Protein AF-A0A497A026-F1 (afdb_monomer_lite)

Foldseek 3Di:
DPDFPEEAEQAFPDHPCLPDDDDDDDDDPVFPPDNRRDDDPVVVVVVCVVVVVVVGRYHYDYPSVVCVVDVPDDPVVVVVVD

Sequence (82 aa):
MPKADLVLLHAPSVYDFRKESILYGPVSDLVPSTTVFEMYPIGLTTIAEYLERHGFRVRIVNLALRMLRDPRFDAEKCIRRL

Secondary structure (DSSP, 8-state):
-PPPSEEEEE--SSTTTTT---------TTS-S-TT-----HHHHHHHHHHHHTT--EEEEEHHHHHHH-TT--HHHHHTT-

Structure (mmCIF, N/CA/C/O backbone):
data_AF-A0A497A026-F1
#
_entry.id   AF-A0A497A026-F1
#
loop_
_atom_site.group_PDB
_atom_site.id
_atom_site.type_symbol
_atom_site.label_atom_id
_atom_site.label_alt_id
_atom_site.label_comp_id
_atom_site.label_asym_id
_atom_site.label_entity_id
_atom_site.label_seq_id
_atom_site.pdbx_PDB_ins_code
_atom_site.Cartn_x
_atom_site.Cartn_y
_atom_site.Cartn_z
_atom_site.occupancy
_atom_site.B_iso_or_equiv
_atom_site.auth_seq_id
_atom_site.auth_comp_id
_atom_site.auth_asym_id
_atom_site.auth_atom_id
_atom_site.pdbx_PDB_model_num
ATOM 1 N N . MET A 1 1 ? -14.084 -9.996 6.044 1.00 55.28 1 MET A N 1
ATOM 2 C CA . MET A 1 1 ? -12.990 -9.185 6.627 1.00 55.28 1 MET A CA 1
ATOM 3 C C . MET A 1 1 ? -13.621 -8.161 7.557 1.00 55.28 1 MET A C 1
ATOM 5 O O . MET A 1 1 ? -14.704 -7.702 7.209 1.00 55.28 1 MET A O 1
ATOM 9 N N . PRO A 1 2 ? -13.033 -7.834 8.721 1.00 65.44 2 PRO A N 1
ATOM 10 C CA . PRO A 1 2 ? -13.546 -6.735 9.536 1.00 65.44 2 PRO A CA 1
ATOM 11 C C . PRO A 1 2 ? -13.512 -5.440 8.712 1.00 65.44 2 PRO A C 1
ATOM 13 O O . PRO A 1 2 ? -12.543 -5.190 7.994 1.00 65.44 2 PRO A O 1
ATOM 16 N N . LYS A 1 3 ? -14.600 -4.669 8.766 1.00 84.56 3 LYS A N 1
ATOM 17 C CA . LYS A 1 3 ? -14.752 -3.405 8.036 1.00 84.56 3 LYS A CA 1
ATOM 18 C C . LYS A 1 3 ? -13.787 -2.379 8.637 1.00 84.56 3 LYS A C 1
ATOM 20 O O . LYS A 1 3 ? -13.882 -2.111 9.831 1.00 84.56 3 LYS A O 1
ATOM 25 N N . ALA A 1 4 ? -12.849 -1.871 7.842 1.00 94.19 4 ALA A N 1
ATOM 26 C CA . ALA A 1 4 ? -12.007 -0.745 8.238 1.00 94.19 4 ALA A CA 1
ATOM 27 C C . ALA A 1 4 ? -12.787 0.561 8.044 1.00 94.19 4 ALA A C 1
ATOM 29 O O . ALA A 1 4 ? -13.632 0.646 7.150 1.00 94.19 4 ALA A O 1
ATOM 30 N N . ASP A 1 5 ? -12.501 1.561 8.871 1.00 96.19 5 ASP A N 1
ATOM 31 C CA . ASP A 1 5 ? -13.085 2.898 8.747 1.00 96.19 5 ASP A CA 1
ATOM 32 C C . ASP A 1 5 ? -12.228 3.777 7.811 1.00 96.19 5 ASP A C 1
ATOM 34 O O . ASP A 1 5 ? -12.756 4.642 7.117 1.00 96.19 5 ASP A O 1
ATOM 38 N N . LEU A 1 6 ? -10.917 3.497 7.724 1.00 96.69 6 LEU A N 1
ATOM 39 C CA . LEU A 1 6 ? -9.990 4.104 6.764 1.00 96.69 6 LEU A CA 1
ATOM 40 C C . LEU A 1 6 ? -8.964 3.082 6.259 1.00 96.69 6 LEU A C 1
ATOM 42 O O . LEU A 1 6 ? -8.392 2.313 7.034 1.00 96.69 6 LEU A O 1
ATOM 46 N N . VAL A 1 7 ? -8.673 3.121 4.958 1.00 97.12 7 VAL A N 1
ATOM 47 C CA . VAL A 1 7 ? -7.595 2.337 4.349 1.00 97.12 7 VAL A CA 1
ATOM 48 C C . VAL A 1 7 ? -6.555 3.269 3.735 1.00 97.12 7 VAL A C 1
ATOM 50 O O . VAL A 1 7 ? -6.868 4.065 2.856 1.00 97.12 7 VAL A O 1
ATOM 53 N N . LEU A 1 8 ? -5.307 3.146 4.182 1.00 96.94 8 LEU A N 1
ATOM 54 C CA . LEU A 1 8 ? -4.157 3.883 3.668 1.00 96.94 8 LEU A CA 1
ATOM 55 C C . LEU A 1 8 ? -3.412 3.008 2.655 1.00 96.94 8 LEU A C 1
ATOM 57 O O . LEU A 1 8 ? -2.860 1.960 3.003 1.00 96.94 8 LEU A O 1
ATOM 61 N N . LEU A 1 9 ? -3.408 3.420 1.390 1.00 95.62 9 LEU A N 1
ATOM 62 C CA . LEU A 1 9 ? -2.712 2.705 0.324 1.00 95.62 9 LEU A CA 1
ATOM 63 C C . LEU A 1 9 ? -1.277 3.222 0.209 1.00 95.62 9 LEU A C 1
ATOM 65 O O . LEU A 1 9 ? -1.064 4.384 -0.123 1.00 95.62 9 LEU A O 1
ATOM 69 N N . HIS A 1 10 ? -0.297 2.350 0.441 1.00 94.19 10 HIS A N 1
ATOM 70 C CA . HIS A 1 10 ? 1.092 2.628 0.075 1.00 94.19 10 HIS A CA 1
ATOM 71 C C . HIS A 1 10 ? 1.309 2.173 -1.370 1.00 94.19 10 HIS A C 1
ATOM 73 O O . HIS A 1 10 ? 1.428 0.975 -1.653 1.00 94.19 10 HIS A O 1
ATOM 79 N N . ALA A 1 11 ? 1.209 3.129 -2.289 1.00 92.00 11 ALA A N 1
ATOM 80 C CA . ALA A 1 11 ? 1.286 2.920 -3.728 1.00 92.00 11 ALA A CA 1
ATOM 81 C C . ALA A 1 11 ? 2.734 3.047 -4.234 1.00 92.00 11 ALA A C 1
ATOM 83 O O . ALA A 1 11 ? 3.527 3.768 -3.630 1.00 92.00 11 ALA A O 1
ATOM 84 N N . PRO A 1 12 ? 3.091 2.376 -5.343 1.00 88.50 12 PRO A N 1
ATOM 85 C CA . PRO A 1 12 ? 4.362 2.643 -6.011 1.00 88.50 12 PRO A CA 1
ATOM 86 C C . PRO A 1 12 ? 4.370 4.061 -6.600 1.00 88.50 12 PRO A C 1
ATOM 88 O O . PRO A 1 12 ? 3.313 4.614 -6.912 1.00 88.50 12 PRO A O 1
ATOM 91 N N . SER A 1 13 ? 5.558 4.628 -6.816 1.00 82.31 13 SER A N 1
ATOM 92 C CA . SER A 1 13 ? 5.704 5.934 -7.481 1.00 82.31 13 SER A CA 1
ATOM 93 C C . SER A 1 13 ? 5.246 5.914 -8.943 1.00 82.31 13 SER A C 1
ATOM 95 O O . SER A 1 13 ? 4.748 6.915 -9.453 1.00 82.31 13 SER A O 1
ATOM 97 N N . VAL A 1 14 ? 5.374 4.761 -9.603 1.00 84.94 14 VAL A N 1
ATOM 98 C CA . VAL A 1 14 ? 4.817 4.488 -10.927 1.00 84.94 14 VAL A CA 1
ATOM 99 C C . VAL A 1 14 ? 3.766 3.404 -10.810 1.00 84.94 14 VAL A C 1
ATOM 101 O O . VAL A 1 14 ? 4.048 2.282 -10.381 1.00 84.94 14 VAL A O 1
ATOM 104 N N . TYR A 1 15 ? 2.547 3.738 -11.227 1.00 86.75 15 TYR A N 1
ATOM 105 C CA . TYR A 1 15 ? 1.466 2.772 -11.262 1.00 86.75 15 TYR A CA 1
ATOM 106 C C . TYR A 1 15 ? 1.783 1.640 -12.243 1.00 86.75 15 TYR A C 1
ATOM 108 O O . TYR A 1 15 ? 2.031 1.872 -13.421 1.00 86.75 15 TYR A O 1
ATOM 116 N N . ASP A 1 16 ? 1.755 0.415 -11.719 1.00 87.31 16 ASP A N 1
ATOM 117 C CA . ASP A 1 16 ? 2.001 -0.828 -12.448 1.00 87.31 16 ASP A CA 1
ATOM 118 C C . ASP A 1 16 ? 3.285 -0.809 -13.299 1.00 87.31 16 ASP A C 1
ATOM 120 O O . ASP A 1 16 ? 3.276 -1.112 -14.492 1.00 87.31 16 ASP A O 1
ATOM 124 N N . PHE A 1 17 ? 4.413 -0.522 -12.638 1.00 86.12 17 PHE A N 1
ATOM 125 C CA . PHE A 1 17 ? 5.793 -0.568 -13.160 1.00 86.12 17 PHE A CA 1
ATOM 126 C C . PHE A 1 17 ? 6.199 -1.887 -13.855 1.00 86.12 17 PHE A C 1
ATOM 128 O O . PHE A 1 17 ? 7.318 -2.020 -14.338 1.00 86.12 17 PHE A O 1
ATOM 135 N N . ARG A 1 18 ? 5.316 -2.891 -13.868 1.00 86.56 18 ARG A N 1
ATOM 136 C CA . ARG A 1 18 ? 5.503 -4.188 -14.527 1.00 86.56 18 ARG A CA 1
ATOM 137 C C . ARG A 1 18 ? 5.065 -4.170 -15.995 1.00 86.56 18 ARG A C 1
ATOM 139 O O . ARG A 1 18 ? 5.446 -5.073 -16.730 1.00 86.56 18 ARG A O 1
ATOM 146 N N . LYS A 1 19 ? 4.229 -3.205 -16.405 1.00 84.94 19 LYS A N 1
ATOM 147 C CA . LYS A 1 19 ? 3.656 -3.143 -17.762 1.00 84.94 19 LYS A CA 1
ATOM 148 C C . LYS A 1 19 ? 4.571 -2.459 -18.769 1.00 84.94 19 LYS A C 1
ATOM 150 O O . LYS A 1 19 ? 4.670 -2.918 -19.898 1.00 84.94 19 LYS A O 1
ATOM 155 N N . GLU A 1 20 ? 5.243 -1.394 -18.351 1.00 75.12 20 GLU A N 1
ATOM 156 C CA . GLU A 1 20 ? 6.036 -0.545 -19.235 1.00 75.12 20 GLU A CA 1
ATOM 157 C C . GLU A 1 20 ? 7.496 -0.524 -18.785 1.00 75.12 20 GLU A C 1
ATOM 159 O O . GLU A 1 20 ? 7.799 -0.310 -17.610 1.00 75.12 20 GLU A O 1
ATOM 164 N N . SER A 1 21 ? 8.414 -0.710 -19.734 1.00 67.69 21 SER A N 1
ATOM 165 C CA . SER A 1 21 ? 9.839 -0.465 -19.495 1.00 67.69 21 SER A CA 1
ATOM 166 C C . SER A 1 21 ? 10.090 1.036 -19.581 1.00 67.69 21 SER A C 1
ATOM 168 O O . SER A 1 21 ? 10.264 1.585 -20.666 1.00 67.69 21 SER A O 1
ATOM 170 N N . ILE A 1 22 ? 10.064 1.715 -18.437 1.00 70.44 22 ILE A N 1
ATOM 171 C CA . ILE A 1 22 ? 10.272 3.162 -18.373 1.00 70.44 22 ILE A CA 1
ATOM 172 C C . ILE A 1 22 ? 11.766 3.441 -18.202 1.00 70.44 22 ILE A C 1
ATOM 174 O O . ILE A 1 22 ? 12.390 2.975 -17.248 1.00 70.44 22 ILE A O 1
ATOM 178 N N . LEU A 1 23 ? 12.342 4.227 -1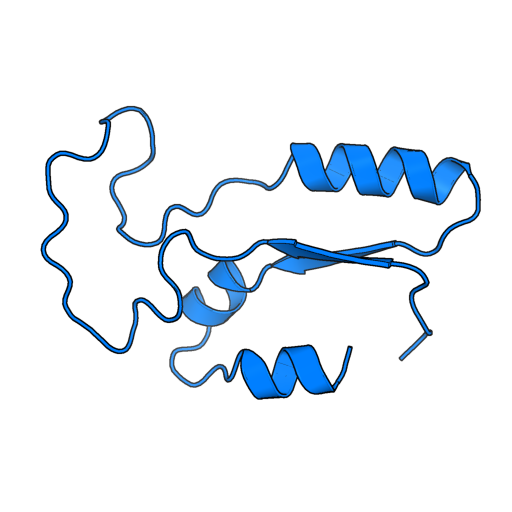9.117 1.00 68.06 23 LEU A N 1
ATOM 179 C CA . LEU A 1 23 ? 13.651 4.833 -18.897 1.00 68.06 23 LEU A CA 1
ATOM 180 C C . LEU A 1 23 ? 13.462 6.028 -17.965 1.00 68.06 23 LEU A C 1
ATOM 182 O O . LEU A 1 23 ? 12.989 7.088 -18.371 1.00 68.06 23 LEU A O 1
ATOM 186 N N . TYR A 1 24 ? 13.805 5.839 -16.698 1.00 66.31 24 TYR A N 1
ATOM 187 C CA . TYR A 1 24 ? 13.775 6.916 -15.723 1.00 66.31 24 TYR A CA 1
ATOM 188 C C . TYR A 1 24 ? 14.934 7.874 -16.010 1.00 66.31 24 TYR A C 1
ATOM 190 O O . TYR A 1 24 ? 16.071 7.445 -16.206 1.00 66.31 24 TYR A O 1
ATOM 198 N N . GLY A 1 25 ? 14.635 9.176 -16.054 1.00 67.31 25 GLY A N 1
ATOM 199 C CA . GLY A 1 25 ? 15.661 10.219 -16.022 1.00 67.31 25 GLY A CA 1
ATOM 200 C C . GLY A 1 25 ? 16.444 10.180 -14.701 1.00 67.31 25 GLY A C 1
ATOM 201 O O . GLY A 1 25 ? 16.207 9.294 -13.880 1.00 67.31 25 GLY A O 1
ATOM 202 N N . PRO A 1 26 ? 17.358 11.130 -14.452 1.00 64.56 26 PRO A N 1
ATOM 203 C CA . PRO A 1 26 ? 18.117 11.160 -13.206 1.00 64.56 26 PRO A CA 1
ATOM 204 C C . PRO A 1 26 ? 17.164 11.219 -12.004 1.00 64.56 26 PRO A C 1
ATOM 206 O O . PRO A 1 26 ? 16.525 12.236 -11.733 1.0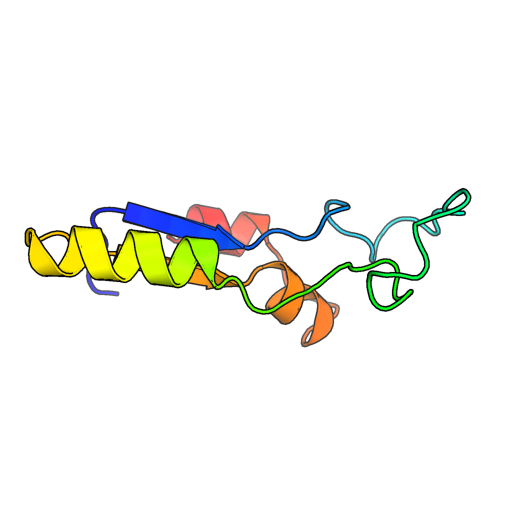0 64.56 26 PRO A O 1
ATOM 209 N N . VAL A 1 27 ? 17.049 10.093 -11.309 1.00 63.09 27 VAL A N 1
ATOM 210 C CA . VAL A 1 27 ? 16.341 9.946 -10.041 1.00 63.09 27 VAL A CA 1
ATOM 211 C C . VAL A 1 27 ? 17.374 10.053 -8.929 1.00 63.09 27 VAL A C 1
ATOM 213 O O . VAL A 1 27 ? 18.455 9.489 -9.038 1.00 63.09 27 VAL A O 1
ATOM 216 N N . SER A 1 28 ? 17.065 10.840 -7.898 1.00 56.78 28 SER A N 1
ATOM 217 C CA . SER A 1 28 ? 18.001 11.163 -6.815 1.00 56.78 28 SER A CA 1
ATOM 218 C C . SER A 1 28 ? 18.631 9.906 -6.197 1.00 56.78 28 SER A C 1
ATOM 220 O O . SER 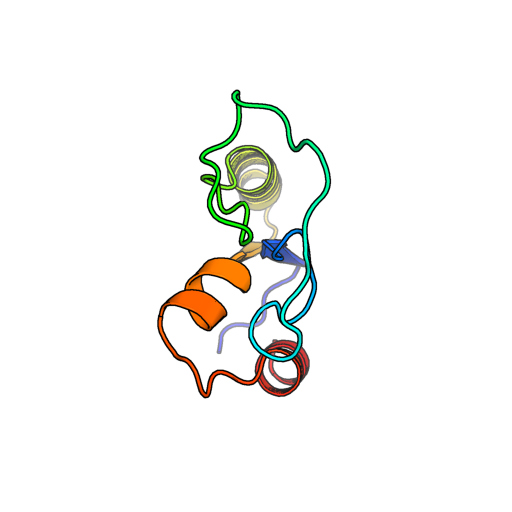A 1 28 ? 17.905 9.015 -5.760 1.00 56.78 28 SER A O 1
ATOM 222 N N . ASP A 1 29 ? 19.965 9.891 -6.079 1.00 53.84 29 ASP A N 1
ATOM 223 C CA . ASP A 1 29 ? 20.765 8.810 -5.467 1.00 53.84 29 ASP A CA 1
ATOM 224 C C . ASP A 1 29 ? 20.403 8.515 -3.996 1.00 53.84 29 ASP A C 1
ATOM 226 O O . ASP A 1 29 ? 20.840 7.517 -3.425 1.00 53.84 29 ASP A O 1
ATOM 230 N N . LEU A 1 30 ? 19.616 9.390 -3.357 1.00 56.03 30 LEU A N 1
ATOM 231 C CA . LEU A 1 30 ? 19.208 9.273 -1.954 1.00 56.03 30 LEU A CA 1
ATOM 232 C C . LEU A 1 30 ? 18.052 8.292 -1.726 1.00 56.03 30 LEU A C 1
ATOM 234 O O . LEU A 1 30 ? 17.739 7.986 -0.575 1.00 56.03 30 LEU A O 1
ATOM 238 N N . VAL A 1 31 ? 17.413 7.793 -2.787 1.00 56.25 31 VAL A N 1
ATOM 239 C CA . VAL A 1 31 ? 16.379 6.760 -2.682 1.00 56.25 31 VAL A CA 1
ATOM 240 C C . VAL A 1 31 ? 16.868 5.531 -3.443 1.00 56.25 31 VAL A C 1
ATOM 242 O O . VAL A 1 31 ? 17.274 5.688 -4.594 1.00 56.25 31 VAL A O 1
ATOM 245 N N . PRO A 1 32 ? 16.876 4.322 -2.838 1.00 54.75 32 PRO A N 1
ATOM 246 C CA . PRO A 1 32 ? 17.417 3.131 -3.483 1.00 54.75 32 PRO A CA 1
ATOM 247 C C . PRO A 1 32 ? 16.861 2.993 -4.901 1.00 54.75 32 PRO A C 1
ATOM 249 O O . PRO A 1 32 ? 15.650 2.927 -5.109 1.00 54.75 32 PRO A O 1
ATOM 252 N N . SER A 1 33 ? 17.783 2.976 -5.862 1.00 46.03 33 SER A N 1
ATOM 253 C CA . SER A 1 33 ? 17.606 3.212 -7.301 1.00 46.03 33 SER A CA 1
ATOM 254 C C . SER A 1 33 ? 16.842 2.113 -8.051 1.00 46.03 33 SER A C 1
ATOM 256 O O . SER A 1 33 ? 16.886 2.027 -9.278 1.00 46.03 33 SER A O 1
ATOM 258 N N . THR A 1 34 ? 16.088 1.279 -7.334 1.00 56.97 34 THR A N 1
ATOM 259 C CA . THR A 1 34 ? 15.055 0.459 -7.960 1.00 56.97 34 THR A CA 1
ATOM 260 C C . THR A 1 34 ? 13.895 1.358 -8.372 1.00 56.97 34 THR A C 1
ATOM 262 O O . THR A 1 34 ? 13.392 2.153 -7.580 1.00 56.97 34 THR A O 1
ATOM 265 N N . THR A 1 35 ? 13.421 1.177 -9.598 1.00 53.34 35 THR A N 1
ATOM 266 C CA . THR A 1 35 ? 12.348 1.957 -10.238 1.00 53.34 35 THR A CA 1
ATOM 267 C C . THR A 1 35 ? 11.004 1.917 -9.504 1.00 53.34 35 THR A C 1
ATOM 269 O O . THR A 1 35 ? 10.084 2.664 -9.830 1.00 53.34 35 THR A O 1
ATOM 272 N N . VAL A 1 36 ? 10.893 1.053 -8.497 1.00 59.69 36 VAL A N 1
ATOM 273 C CA . VAL A 1 36 ? 9.674 0.802 -7.733 1.00 59.69 36 VAL A CA 1
ATOM 274 C C . VAL A 1 36 ? 9.543 1.717 -6.508 1.00 59.69 36 VAL A C 1
ATOM 276 O O . VAL A 1 36 ? 8.435 1.842 -5.990 1.00 59.69 36 VAL A O 1
ATOM 279 N N . PHE A 1 37 ? 10.623 2.402 -6.091 1.00 60.59 37 PHE A N 1
ATOM 280 C CA . PHE A 1 37 ? 10.648 3.383 -4.991 1.00 60.59 37 PHE A CA 1
ATOM 281 C C . PHE A 1 37 ? 9.766 2.984 -3.795 1.00 60.59 37 PHE A C 1
ATOM 283 O O . PHE A 1 37 ? 8.803 3.666 -3.447 1.00 60.59 37 PHE A O 1
ATOM 290 N N . GLU A 1 38 ? 10.086 1.850 -3.171 1.00 67.69 38 GLU A N 1
ATOM 291 C CA . GLU A 1 38 ? 9.368 1.351 -1.999 1.00 67.69 38 GLU A CA 1
ATOM 292 C C . GLU A 1 38 ? 10.222 1.591 -0.750 1.00 67.69 38 GLU A C 1
ATOM 294 O O . GLU A 1 38 ? 11.300 1.025 -0.591 1.00 67.69 38 GLU A O 1
ATOM 299 N N . MET A 1 39 ? 9.758 2.491 0.115 1.00 76.38 39 MET A N 1
ATOM 300 C CA . MET A 1 39 ? 10.316 2.712 1.449 1.00 76.38 39 MET A CA 1
ATOM 301 C C . MET A 1 39 ? 9.278 2.333 2.500 1.00 76.38 39 MET A C 1
ATOM 303 O O . MET A 1 39 ? 8.077 2.358 2.228 1.00 76.38 39 MET A O 1
ATOM 307 N N . TYR A 1 40 ? 9.731 2.054 3.724 1.00 80.75 40 TYR A N 1
ATOM 308 C CA . TYR A 1 40 ? 8.837 1.853 4.863 1.00 80.75 40 TYR A CA 1
ATOM 309 C C . TYR A 1 40 ? 7.877 3.048 4.997 1.00 80.75 40 TYR A C 1
ATOM 311 O O . TYR A 1 40 ? 8.347 4.184 5.117 1.00 80.75 40 TYR A O 1
ATOM 319 N N . PRO A 1 41 ? 6.546 2.837 4.996 1.00 89.25 41 PRO A N 1
ATOM 320 C CA . PRO A 1 41 ? 5.575 3.927 4.972 1.00 89.25 41 PRO A CA 1
ATOM 321 C C . PRO A 1 41 ? 5.389 4.543 6.366 1.00 89.25 41 PRO A C 1
ATOM 323 O O . PRO A 1 41 ? 4.284 4.549 6.908 1.00 89.25 41 PRO A O 1
ATOM 326 N N . ILE A 1 42 ? 6.470 5.062 6.957 1.00 92.12 42 ILE A N 1
ATOM 327 C CA . ILE A 1 42 ? 6.490 5.535 8.347 1.00 92.12 42 ILE A CA 1
ATOM 328 C C . ILE A 1 42 ? 5.473 6.660 8.591 1.00 92.12 42 ILE A C 1
ATOM 330 O O . ILE A 1 42 ? 4.808 6.693 9.622 1.00 92.12 42 ILE A O 1
ATOM 334 N N . GLY A 1 43 ? 5.262 7.530 7.599 1.00 93.75 43 GLY A N 1
ATOM 335 C CA . GLY A 1 43 ? 4.211 8.546 7.654 1.00 93.75 43 GLY A CA 1
ATOM 336 C C . GLY A 1 43 ? 2.810 7.937 7.768 1.00 93.75 43 GLY A C 1
ATOM 337 O O . GLY A 1 43 ? 2.014 8.386 8.588 1.00 93.75 43 GLY A O 1
ATOM 338 N N . LEU A 1 44 ? 2.518 6.870 7.013 1.00 96.38 44 LEU A N 1
ATOM 339 C CA . LEU A 1 44 ? 1.228 6.178 7.104 1.00 96.38 44 LEU A CA 1
ATOM 340 C C . LEU A 1 44 ? 1.076 5.438 8.431 1.00 96.38 44 LEU A C 1
ATOM 342 O O . LEU A 1 44 ? -0.025 5.420 8.974 1.00 96.38 44 LEU A O 1
ATOM 346 N N . THR A 1 45 ? 2.153 4.853 8.971 1.00 95.50 45 THR A N 1
ATOM 347 C CA . THR A 1 45 ? 2.096 4.217 10.296 1.00 95.50 45 THR A CA 1
ATOM 348 C C . THR A 1 45 ? 1.802 5.233 11.391 1.00 95.50 45 THR A C 1
ATOM 350 O O . THR A 1 45 ? 0.975 4.948 12.247 1.00 95.50 45 THR A O 1
ATOM 353 N N . THR A 1 46 ? 2.379 6.437 11.325 1.00 97.69 46 THR A N 1
ATOM 354 C CA . THR A 1 46 ? 2.081 7.515 12.282 1.00 97.69 46 THR A CA 1
ATOM 355 C C . THR A 1 46 ? 0.630 7.988 12.177 1.00 97.69 46 THR A C 1
ATOM 357 O O . THR A 1 46 ? -0.024 8.194 13.195 1.00 97.69 46 THR A O 1
ATOM 360 N N . ILE A 1 47 ? 0.093 8.124 10.958 1.00 97.94 47 ILE A N 1
ATOM 361 C CA . ILE A 1 47 ? -1.319 8.489 10.748 1.00 97.94 47 ILE A CA 1
ATOM 362 C C . ILE A 1 47 ? -2.253 7.400 11.290 1.00 97.94 47 ILE A C 1
ATOM 364 O O . ILE A 1 47 ? -3.227 7.714 11.972 1.00 97.94 47 ILE A O 1
ATOM 368 N N . ALA A 1 48 ? -1.967 6.129 10.987 1.00 97.38 48 ALA A N 1
ATOM 369 C CA . ALA A 1 48 ? -2.765 5.005 11.465 1.00 97.38 48 ALA A CA 1
ATOM 370 C C . ALA A 1 48 ? -2.779 4.949 12.994 1.00 97.38 48 ALA A C 1
ATOM 372 O O . ALA A 1 48 ? -3.852 4.891 13.581 1.00 97.38 48 ALA A O 1
ATOM 373 N N . GLU A 1 49 ? -1.610 5.067 13.621 1.00 97.75 49 GLU A N 1
ATOM 374 C CA . GLU A 1 49 ? -1.452 5.058 15.075 1.00 97.75 49 GLU A CA 1
ATOM 375 C C . GLU A 1 49 ? -2.259 6.176 15.747 1.00 97.75 49 GLU A C 1
ATOM 377 O O . GLU A 1 49 ? -3.030 5.919 16.677 1.00 97.75 49 GLU A O 1
ATOM 382 N N . TYR A 1 50 ? -2.163 7.400 15.218 1.00 98.44 50 TYR A N 1
ATOM 383 C CA . TYR A 1 50 ? -2.928 8.531 15.728 1.00 98.44 50 TYR A CA 1
ATOM 384 C C . TYR A 1 50 ? -4.435 8.265 15.645 1.00 98.44 50 TYR A C 1
ATOM 386 O O . TYR A 1 50 ? -5.155 8.471 16.619 1.00 98.44 50 TYR A O 1
ATOM 394 N N . LEU A 1 51 ? -4.934 7.790 14.505 1.00 98.12 51 LEU A N 1
ATOM 395 C CA . LEU A 1 51 ? -6.364 7.552 14.300 1.00 98.12 51 LEU A CA 1
ATOM 396 C C . LEU A 1 51 ? -6.892 6.360 15.112 1.00 98.12 51 LEU A C 1
ATOM 398 O O . LEU A 1 51 ? -8.002 6.431 15.643 1.00 98.12 51 LEU A O 1
ATOM 402 N N . GLU A 1 52 ? -6.097 5.301 15.271 1.00 97.31 52 GLU A N 1
ATOM 403 C CA . GLU A 1 52 ? -6.430 4.152 16.121 1.00 97.31 52 GLU A CA 1
ATOM 404 C C . GLU A 1 52 ? -6.589 4.566 17.587 1.00 97.31 52 GLU A C 1
ATOM 406 O O . GLU A 1 52 ? -7.558 4.162 18.236 1.00 97.31 52 GLU A O 1
ATOM 411 N N . ARG A 1 53 ? -5.729 5.466 18.093 1.00 98.06 53 ARG A N 1
ATOM 412 C CA . ARG A 1 53 ? -5.899 6.070 19.431 1.00 98.06 53 ARG A CA 1
ATOM 413 C C . ARG A 1 53 ? -7.211 6.841 19.594 1.00 98.06 53 ARG A C 1
ATOM 415 O O . ARG A 1 53 ? -7.685 6.986 20.717 1.00 98.06 53 ARG A O 1
ATOM 422 N N . HIS A 1 54 ? -7.796 7.322 18.499 1.00 98.00 54 HIS A N 1
ATOM 423 C CA . HIS A 1 54 ? -9.063 8.060 18.486 1.00 98.00 54 HIS A CA 1
ATOM 424 C C . HIS A 1 54 ? -10.258 7.180 18.079 1.00 98.00 54 HIS A C 1
ATOM 426 O O . HIS A 1 54 ? -11.323 7.696 17.743 1.00 98.00 54 HIS A O 1
ATOM 432 N N . GLY A 1 55 ? -10.106 5.852 18.135 1.00 97.50 55 GLY A N 1
ATOM 433 C CA . GLY A 1 55 ? -11.204 4.899 17.968 1.00 97.50 55 GLY A CA 1
ATOM 434 C C . GLY A 1 55 ? -11.527 4.515 16.522 1.00 9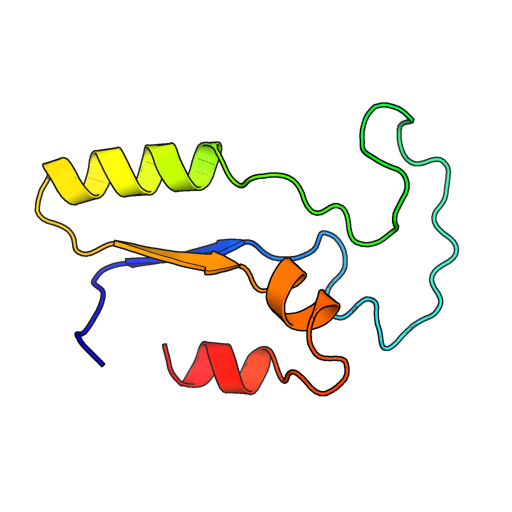7.50 55 GLY A C 1
ATOM 435 O O . GLY A 1 55 ? -12.516 3.816 16.300 1.00 97.50 55 GLY A O 1
ATOM 436 N N . PHE A 1 56 ? -10.717 4.923 15.542 1.00 97.88 56 PHE A N 1
ATOM 437 C CA . PHE A 1 56 ? -10.885 4.506 14.147 1.00 97.88 56 PHE A CA 1
ATOM 438 C C . PHE A 1 56 ? -10.150 3.196 13.861 1.00 97.88 56 PHE A C 1
ATOM 440 O O . PHE A 1 56 ? -8.999 3.019 14.251 1.00 97.88 56 PHE A O 1
ATOM 447 N N . ARG A 1 57 ? -10.765 2.286 13.099 1.00 96.69 57 ARG A N 1
ATOM 448 C CA . ARG A 1 57 ? -10.077 1.090 12.588 1.00 96.69 57 ARG A CA 1
ATOM 449 C C . ARG A 1 57 ? -9.369 1.434 11.287 1.00 96.69 57 ARG A C 1
ATOM 451 O O . ARG A 1 57 ? -10.004 1.477 10.227 1.00 96.69 57 ARG A O 1
ATOM 458 N N . VAL A 1 58 ? -8.063 1.664 11.360 1.00 97.19 58 VAL A N 1
ATOM 459 C CA . VAL A 1 58 ? -7.242 1.998 10.192 1.00 97.19 58 VAL A CA 1
ATOM 460 C C . VAL A 1 58 ? -6.513 0.763 9.677 1.00 97.19 58 VAL A C 1
ATOM 462 O O . VAL A 1 58 ? -6.096 -0.107 10.434 1.00 97.19 58 VAL A O 1
ATOM 465 N N . ARG A 1 59 ? -6.360 0.656 8.357 1.00 95.88 59 ARG A N 1
ATOM 466 C CA . ARG A 1 59 ? -5.581 -0.415 7.731 1.00 95.88 59 ARG A CA 1
ATOM 467 C C . ARG A 1 59 ? -4.622 0.148 6.699 1.00 95.88 59 ARG A C 1
ATOM 469 O O . ARG A 1 59 ? -5.034 0.883 5.812 1.00 95.88 59 ARG A O 1
ATOM 476 N N . ILE A 1 60 ? -3.364 -0.280 6.743 1.00 95.88 60 ILE A N 1
ATOM 477 C CA . ILE A 1 60 ? -2.380 0.035 5.702 1.00 95.88 60 ILE A CA 1
ATOM 478 C C . ILE A 1 60 ? -2.313 -1.129 4.707 1.00 95.88 60 ILE A C 1
ATOM 480 O O . ILE A 1 60 ? -2.187 -2.295 5.094 1.00 95.88 60 ILE A O 1
ATOM 484 N N . VAL A 1 61 ? -2.403 -0.832 3.411 1.00 95.31 61 VAL A N 1
ATOM 485 C CA . VAL A 1 61 ? -2.208 -1.810 2.332 1.00 95.31 61 VAL A CA 1
ATOM 486 C C . VAL A 1 61 ? -1.044 -1.362 1.466 1.00 95.31 61 VAL A C 1
ATOM 488 O O . VAL A 1 61 ? -1.147 -0.403 0.710 1.00 95.31 61 VAL A O 1
ATOM 491 N N . ASN A 1 62 ? 0.059 -2.101 1.555 1.00 94.12 62 ASN A N 1
ATOM 492 C CA . ASN A 1 62 ? 1.225 -1.885 0.713 1.00 94.12 62 ASN A CA 1
ATOM 493 C C . ASN A 1 62 ? 1.032 -2.543 -0.657 1.00 94.12 62 ASN A C 1
ATOM 495 O O . ASN A 1 62 ? 1.197 -3.757 -0.804 1.00 94.12 62 ASN A O 1
ATOM 499 N N . LEU A 1 63 ? 0.598 -1.747 -1.635 1.00 93.50 63 LEU A N 1
ATOM 500 C CA . LEU A 1 63 ? 0.359 -2.189 -3.006 1.00 93.50 63 LEU A CA 1
ATOM 501 C C . LEU A 1 63 ? 1.676 -2.400 -3.752 1.00 93.50 63 LEU A C 1
ATOM 503 O O . LEU A 1 63 ? 1.791 -3.402 -4.455 1.00 93.50 63 LEU A O 1
ATOM 507 N N . ALA A 1 64 ? 2.668 -1.527 -3.549 1.00 91.06 64 ALA A N 1
ATOM 508 C CA . ALA A 1 64 ? 3.988 -1.649 -4.170 1.00 91.06 64 ALA A CA 1
ATOM 509 C C . ALA A 1 64 ? 4.649 -2.990 -3.816 1.00 91.06 64 ALA A C 1
ATOM 511 O O . ALA A 1 64 ? 5.000 -3.770 -4.702 1.00 91.06 64 ALA A O 1
ATOM 512 N N . LEU A 1 65 ? 4.703 -3.328 -2.524 1.00 91.25 65 LEU A N 1
ATOM 513 C CA . LEU A 1 65 ? 5.269 -4.592 -2.054 1.00 91.25 65 LEU A CA 1
ATOM 514 C C . LEU A 1 65 ? 4.493 -5.813 -2.571 1.00 91.25 65 LEU A C 1
ATOM 516 O O . LEU A 1 65 ? 5.089 -6.850 -2.854 1.00 91.25 65 LEU A O 1
ATOM 520 N N . ARG A 1 66 ? 3.164 -5.717 -2.706 1.00 93.19 66 ARG A N 1
ATOM 521 C CA . ARG A 1 66 ? 2.348 -6.802 -3.280 1.00 93.19 66 ARG A CA 1
ATOM 522 C C . ARG A 1 66 ? 2.630 -6.999 -4.768 1.00 93.19 66 ARG A C 1
ATOM 524 O O . ARG A 1 66 ? 2.765 -8.143 -5.187 1.00 93.19 66 ARG A O 1
ATOM 531 N N . MET A 1 67 ? 2.770 -5.914 -5.533 1.00 92.25 67 MET A N 1
ATOM 532 C CA . MET A 1 67 ? 3.171 -5.965 -6.944 1.00 92.25 67 MET A CA 1
ATOM 533 C C . MET A 1 67 ? 4.585 -6.538 -7.119 1.00 92.25 67 MET A C 1
ATOM 535 O O . MET A 1 67 ? 4.806 -7.305 -8.051 1.00 92.25 67 MET A O 1
ATOM 539 N N . LEU A 1 68 ? 5.520 -6.205 -6.218 1.00 88.25 68 LEU A N 1
ATOM 540 C CA . LEU A 1 68 ? 6.885 -6.750 -6.204 1.00 88.25 68 LEU A CA 1
ATOM 541 C C . LEU A 1 68 ? 6.920 -8.251 -5.892 1.00 88.25 68 LEU A C 1
ATOM 543 O O . LEU A 1 68 ? 7.690 -8.992 -6.498 1.00 88.25 68 LEU A O 1
ATOM 547 N N . ARG A 1 69 ? 6.109 -8.702 -4.928 1.00 91.19 69 ARG A N 1
ATOM 548 C CA . ARG A 1 69 ? 6.095 -10.102 -4.472 1.00 91.19 69 ARG A CA 1
ATOM 549 C C . ARG A 1 69 ? 5.354 -11.047 -5.413 1.00 91.19 69 ARG A C 1
ATOM 551 O O . ARG A 1 69 ? 5.675 -12.230 -5.434 1.00 91.19 69 ARG A O 1
ATOM 558 N N . ASP A 1 70 ? 4.355 -10.555 -6.142 1.00 93.75 70 ASP A N 1
ATOM 559 C CA . ASP A 1 70 ? 3.564 -11.358 -7.073 1.00 93.75 70 ASP A CA 1
ATOM 560 C C . ASP A 1 70 ? 3.415 -10.639 -8.430 1.00 93.75 70 ASP A C 1
ATOM 562 O O . ASP A 1 70 ? 2.636 -9.685 -8.557 1.00 93.75 70 ASP A O 1
ATOM 566 N N . PRO A 1 71 ? 4.103 -11.125 -9.482 1.00 90.38 71 PRO A N 1
ATOM 567 C CA . PRO A 1 71 ? 3.999 -10.575 -10.833 1.00 90.38 71 PRO A CA 1
ATOM 568 C C . PRO A 1 71 ? 2.573 -10.576 -11.399 1.00 90.38 71 PRO A C 1
ATOM 570 O O . PRO A 1 71 ? 2.264 -9.761 -12.264 1.00 90.38 71 PRO A O 1
ATOM 573 N N . ARG A 1 72 ? 1.690 -11.458 -10.910 1.00 94.56 72 ARG A N 1
ATOM 574 C CA . ARG A 1 72 ? 0.286 -11.568 -11.348 1.00 94.56 72 ARG A CA 1
ATOM 575 C C . ARG A 1 72 ? -0.686 -10.834 -10.425 1.0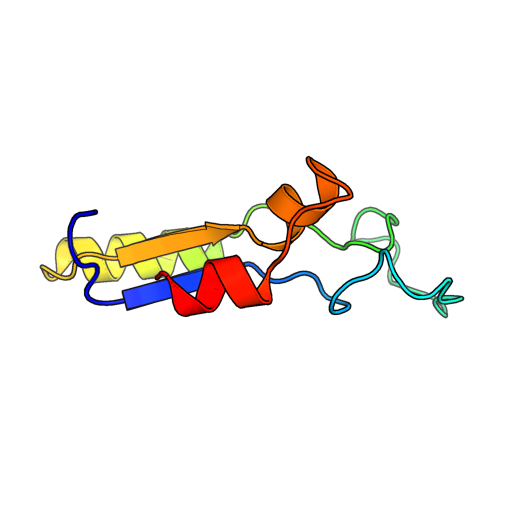0 94.56 72 ARG A C 1
ATOM 577 O O . ARG A 1 72 ? -1.899 -10.933 -10.615 1.00 94.56 72 ARG A O 1
ATOM 584 N N . PHE A 1 73 ? -0.182 -10.101 -9.433 1.00 95.19 73 PHE A N 1
ATOM 585 C CA . PHE A 1 73 ? -1.024 -9.346 -8.516 1.00 95.19 73 PHE A CA 1
ATOM 586 C C . PHE A 1 73 ? -1.833 -8.279 -9.262 1.00 95.19 73 PHE A C 1
ATOM 588 O O . PHE A 1 73 ? -1.270 -7.418 -9.941 1.00 95.19 73 PHE A O 1
ATOM 595 N N . ASP A 1 74 ? -3.152 -8.316 -9.084 1.00 95.69 74 ASP A N 1
ATOM 596 C CA . ASP A 1 74 ? -4.102 -7.347 -9.628 1.00 95.69 74 ASP A CA 1
ATOM 597 C C . ASP A 1 74 ? -4.482 -6.331 -8.541 1.00 95.69 74 ASP A C 1
ATOM 599 O O . ASP A 1 74 ? -5.234 -6.625 -7.601 1.00 95.69 74 ASP A O 1
ATOM 603 N N . ALA A 1 75 ? -3.925 -5.125 -8.662 1.00 94.94 75 ALA A N 1
ATOM 604 C CA . ALA A 1 75 ? -4.135 -4.055 -7.699 1.00 94.94 75 ALA A CA 1
ATOM 605 C C . ALA A 1 75 ? -5.560 -3.498 -7.738 1.00 94.94 75 ALA A C 1
ATOM 607 O O . ALA A 1 75 ? -6.123 -3.219 -6.681 1.00 94.94 75 ALA A O 1
ATOM 608 N N . GLU A 1 76 ? -6.175 -3.389 -8.916 1.00 95.50 76 GLU A N 1
ATOM 609 C CA . GLU A 1 76 ? -7.543 -2.880 -9.043 1.00 95.50 76 GLU A CA 1
ATOM 610 C C . GLU A 1 76 ? -8.537 -3.827 -8.376 1.00 95.50 76 GLU A C 1
ATOM 612 O O . GLU A 1 76 ? -9.380 -3.405 -7.580 1.00 95.50 76 GLU A O 1
ATOM 617 N N . LYS A 1 77 ? -8.398 -5.132 -8.630 1.00 96.62 77 LYS A N 1
ATOM 618 C CA . LYS A 1 77 ? -9.218 -6.162 -7.985 1.00 96.62 77 LYS A CA 1
ATOM 619 C C . LYS A 1 77 ? -8.997 -6.211 -6.478 1.00 96.62 77 LYS A C 1
ATOM 621 O O . LYS A 1 77 ? -9.941 -6.504 -5.744 1.00 96.62 77 LYS A O 1
ATOM 626 N N . CYS A 1 78 ? -7.777 -5.940 -6.009 1.00 95.00 78 CYS A N 1
ATOM 627 C CA . CYS A 1 78 ? -7.510 -5.782 -4.583 1.00 95.00 78 CYS A CA 1
ATOM 628 C C . CYS A 1 78 ? -8.280 -4.585 -4.015 1.00 95.00 78 CYS A C 1
ATOM 630 O O . CYS A 1 78 ? -8.997 -4.762 -3.036 1.00 95.00 78 CYS A O 1
ATOM 632 N N . ILE A 1 79 ? -8.166 -3.406 -4.634 1.00 94.88 79 ILE A N 1
ATOM 633 C CA . ILE A 1 79 ? -8.788 -2.161 -4.158 1.00 94.88 79 ILE A CA 1
ATOM 634 C C . ILE A 1 79 ? -10.316 -2.271 -4.128 1.00 94.88 79 ILE A C 1
ATOM 636 O O . ILE A 1 79 ? -10.922 -1.899 -3.132 1.00 94.88 79 ILE A O 1
ATOM 640 N N . ARG A 1 80 ? -10.943 -2.874 -5.149 1.00 95.75 80 ARG A N 1
ATOM 641 C CA . ARG A 1 80 ? -12.407 -3.088 -5.195 1.00 95.75 80 ARG A CA 1
ATOM 642 C C . ARG A 1 80 ? -12.961 -3.957 -4.055 1.00 95.75 80 ARG A C 1
ATOM 644 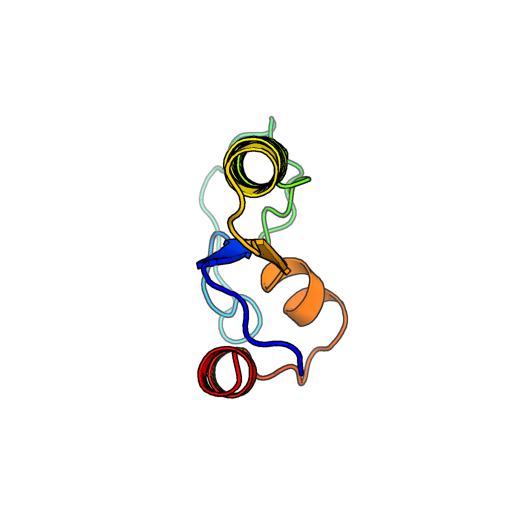O O . ARG A 1 80 ? -14.174 -4.030 -3.894 1.00 95.75 80 ARG A O 1
ATOM 651 N N . ARG A 1 81 ? -12.104 -4.682 -3.327 1.00 92.56 81 ARG A N 1
ATOM 652 C CA . ARG A 1 81 ? -12.488 -5.601 -2.240 1.00 92.56 81 ARG A CA 1
ATOM 653 C C . ARG A 1 81 ? -12.201 -5.050 -0.840 1.00 92.56 81 ARG A C 1
ATOM 655 O O . ARG A 1 81 ? -12.485 -5.760 0.127 1.00 92.56 81 ARG A O 1
ATOM 662 N N . LEU A 1 82 ? -11.562 -3.884 -0.740 1.00 90.56 82 LEU A N 1
ATOM 663 C CA . LEU A 1 82 ? -11.252 -3.215 0.528 1.00 90.56 82 LEU A CA 1
ATOM 664 C C . LEU A 1 82 ? -12.487 -2.474 1.042 1.00 90.56 82 LEU A C 1
ATOM 666 O O . LEU A 1 82 ? -12.688 -2.536 2.275 1.00 90.56 82 LEU A O 1
#

pLDDT: mean 84.9, std 14.94, range [46.03, 98.44]

Radius of gyration: 14.78 Å; chains: 1; bounding box: 36×23×39 Å